Protein AF-A0A2Z6SC65-F1 (afdb_monomer_lite)

Organism: NCBI:txid94130

pLDDT: mean 73.52, std 18.02, range [35.06, 91.81]

Radius of gyration: 20.7 Å; chains: 1; bounding box: 67×35×53 Å

Sequence (138 aa):
MENNGELQLYSYTLSNGKVNRRFEKFWTWLQRETTAFRIPNNIKMLNIFKEILYLEDQVYLKENRGKLRELQKLITYSKNDIMYPKAWINIDLTNEIIKKFIESNNFEEEIIEYSSLDDDIHKNDIYQEIYNILKEGG

Secondary structure (DSSP, 8-state):
---------------HHHHHHHHHHHHHHHHHHH-EEE-S-HHHHHHHHHHHHHHGGGGGSTTTHHHHHHHHHT-EEEETTEE-TTGGG-HHHHHHHHHHHHHTTTTPPP--------S---TTHHHHHHHHHHHH--

Foldseek 3Di:
DDDDDDDPVVPPVCPLVQLVQLVVLLVVVCCVPFNWDDQPDPVVLSVLLVVVVVCQLVCVPPVNLVSVLVNVQRIWTDDPNRTDPRPSVPPVSSVVSSVVCNVCSNVGDDPPPPPDDDDDDDPPVPVVVVVVVVVVPD

Structure (mmCIF, N/CA/C/O backbone):
data_AF-A0A2Z6SC65-F1
#
_entry.id   AF-A0A2Z6SC65-F1
#
loop_
_atom_site.group_PDB
_atom_site.id
_atom_site.type_symbol
_atom_site.label_atom_id
_atom_site.label_alt_id
_atom_site.label_comp_id
_atom_site.label_asym_id
_atom_site.label_entity_id
_atom_site.label_seq_id
_atom_site.pdbx_PDB_ins_code
_atom_site.Cartn_x
_atom_site.Cartn_y
_atom_site.Cartn_z
_atom_site.occupancy
_atom_site.B_iso_or_equiv
_atom_site.auth_seq_id
_atom_site.auth_comp_id
_atom_site.auth_asym_id
_atom_site.auth_atom_id
_atom_site.pdbx_PDB_model_num
ATOM 1 N N . MET A 1 1 ? -39.581 18.219 24.572 1.00 35.69 1 MET A N 1
ATOM 2 C CA . MET A 1 1 ? -40.050 17.110 23.722 1.00 35.69 1 MET A CA 1
ATOM 3 C C . MET A 1 1 ? -38.999 16.900 22.654 1.00 35.69 1 MET A C 1
ATOM 5 O O . MET A 1 1 ? -38.836 17.757 21.797 1.00 35.69 1 MET A O 1
ATOM 9 N N . GLU A 1 2 ? -38.222 15.835 22.818 1.00 50.84 2 GLU A N 1
ATOM 10 C CA . GLU A 1 2 ? -37.309 15.285 21.815 1.00 50.84 2 GLU A CA 1
ATOM 11 C C . GLU A 1 2 ? -38.107 14.802 20.595 1.00 50.84 2 GLU A C 1
ATOM 13 O O . GLU A 1 2 ? -39.219 14.301 20.772 1.00 50.84 2 GLU A O 1
ATOM 18 N N . ASN A 1 3 ? -37.529 14.871 19.390 1.00 37.00 3 ASN A N 1
ATOM 19 C CA . ASN A 1 3 ? -37.344 13.642 18.616 1.00 37.00 3 ASN A CA 1
ATOM 20 C C . ASN A 1 3 ? -36.281 13.781 17.513 1.00 37.00 3 ASN A C 1
ATOM 22 O O . ASN A 1 3 ? -36.318 14.688 16.683 1.00 37.00 3 ASN A O 1
ATOM 26 N N . ASN A 1 4 ? -35.365 12.825 17.573 1.00 46.00 4 ASN A N 1
ATOM 27 C CA . ASN A 1 4 ? -34.362 12.367 16.630 1.00 46.00 4 ASN A CA 1
ATOM 28 C C . ASN A 1 4 ? -34.651 12.576 15.137 1.00 46.00 4 ASN A C 1
ATOM 30 O O . ASN A 1 4 ? -35.650 12.131 14.580 1.00 46.00 4 ASN A O 1
ATOM 34 N N . GLY A 1 5 ? -33.633 13.115 14.478 1.00 38.56 5 GLY A N 1
ATOM 35 C CA . GLY A 1 5 ? -33.197 12.692 13.152 1.00 38.56 5 GLY A CA 1
ATOM 36 C C . GLY A 1 5 ? -31.671 12.734 13.176 1.00 38.56 5 GLY A C 1
ATOM 37 O O . GLY A 1 5 ? -31.057 13.662 12.669 1.00 38.56 5 GLY A O 1
ATOM 38 N N . GLU A 1 6 ? -31.008 11.910 13.990 1.00 45.34 6 GLU A N 1
ATOM 39 C CA . GLU A 1 6 ? -30.565 10.592 13.514 1.00 45.34 6 GLU A CA 1
ATOM 40 C C . GLU A 1 6 ? -30.220 10.625 12.022 1.00 45.34 6 GLU A C 1
ATOM 42 O O . GLU A 1 6 ? -30.946 10.132 11.171 1.00 45.34 6 GLU A O 1
ATOM 47 N N . LEU A 1 7 ? -29.136 11.330 11.715 1.00 44.47 7 LEU A N 1
ATOM 48 C CA . LEU A 1 7 ? -28.017 10.844 10.913 1.00 44.47 7 LEU A CA 1
ATOM 49 C C . LEU A 1 7 ? -26.920 11.906 11.030 1.00 44.47 7 LEU A C 1
ATOM 51 O O . LEU A 1 7 ? -26.577 12.615 10.085 1.00 44.47 7 LEU A O 1
ATOM 55 N N . GLN A 1 8 ? -26.326 11.988 12.225 1.00 37.22 8 GLN A N 1
ATOM 56 C CA . GLN A 1 8 ? -24.895 12.263 12.307 1.00 37.22 8 GLN A CA 1
ATOM 57 C C . GLN A 1 8 ? -24.211 11.102 11.581 1.00 37.22 8 GLN A C 1
ATOM 59 O O . GLN A 1 8 ? -23.772 10.130 12.189 1.00 37.22 8 GLN A O 1
ATOM 64 N N . LEU A 1 9 ? -24.218 11.163 10.248 1.00 35.06 9 LEU A N 1
ATOM 65 C CA . LEU A 1 9 ? -23.339 10.382 9.411 1.00 35.06 9 LEU A CA 1
ATOM 66 C C . LEU A 1 9 ? -21.956 10.794 9.899 1.00 35.06 9 LEU A C 1
ATOM 68 O O . LEU A 1 9 ? -21.515 11.905 9.609 1.00 35.06 9 LEU A O 1
ATOM 72 N N . TYR A 1 10 ? -21.354 9.960 10.747 1.00 37.88 10 TYR A N 1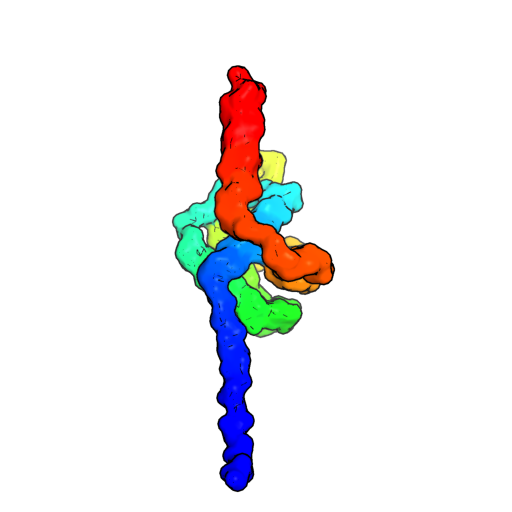
ATOM 73 C CA . TYR A 1 10 ? -19.959 10.045 11.141 1.00 37.88 10 TYR A CA 1
ATOM 74 C C . TYR A 1 10 ? -19.163 10.062 9.838 1.00 37.88 10 TYR A C 1
ATOM 76 O O . TYR A 1 10 ? -18.774 9.029 9.298 1.00 37.88 10 TYR A O 1
ATOM 84 N N . SER A 1 11 ? -18.982 11.253 9.275 1.00 38.22 11 SER A N 1
ATOM 85 C CA . SER A 1 11 ? -18.094 11.505 8.168 1.00 38.22 11 SER A CA 1
ATOM 86 C C . SER A 1 11 ? -16.716 11.370 8.781 1.00 38.22 11 SER A C 1
ATOM 88 O O . SER A 1 11 ? -16.121 12.329 9.272 1.00 38.22 11 SER A O 1
ATOM 90 N N . TYR A 1 12 ? -16.247 10.123 8.825 1.00 48.25 12 TYR A N 1
ATOM 91 C CA . TYR A 1 12 ? -14.892 9.727 9.164 1.00 48.25 12 TYR A CA 1
ATOM 92 C C . TYR A 1 12 ? -13.973 10.342 8.103 1.00 48.25 12 TYR A C 1
ATOM 94 O O . TYR A 1 12 ? -13.477 9.711 7.173 1.00 48.25 12 TYR A O 1
ATOM 102 N N . THR A 1 13 ? -13.827 11.660 8.166 1.00 58.56 13 THR A N 1
ATOM 103 C CA . THR A 1 13 ? -13.021 12.427 7.243 1.00 58.56 13 THR A CA 1
ATOM 104 C C . THR A 1 13 ? -11.610 12.217 7.743 1.00 58.56 13 THR A C 1
ATOM 106 O O . THR A 1 13 ? -11.145 12.918 8.639 1.00 58.56 13 THR A O 1
ATOM 109 N N . LEU A 1 14 ? -10.960 11.167 7.235 1.00 65.56 14 LEU A N 1
ATOM 110 C CA . LEU A 1 14 ? -9.554 10.889 7.486 1.00 65.56 14 LEU A CA 1
ATOM 111 C C . LEU A 1 14 ? -8.768 12.180 7.246 1.00 65.56 14 LEU A C 1
ATOM 113 O O . LEU A 1 14 ? -8.623 12.641 6.108 1.00 65.56 14 LEU A O 1
ATOM 117 N N . SER A 1 15 ? -8.313 12.785 8.346 1.00 77.31 15 SER A N 1
ATOM 118 C CA . SER A 1 15 ? -7.460 13.967 8.305 1.00 77.31 15 SER A CA 1
ATOM 119 C C . SER A 1 15 ? -6.221 13.645 7.479 1.00 77.31 15 SER A C 1
ATOM 121 O O . SER A 1 15 ? -5.669 12.548 7.594 1.00 77.31 15 SER A O 1
ATOM 123 N N . ASN A 1 16 ? -5.748 14.607 6.684 1.00 77.06 16 ASN A N 1
ATOM 124 C CA . ASN A 1 16 ? -4.534 14.438 5.884 1.00 77.06 16 ASN A CA 1
ATOM 125 C C . ASN A 1 16 ? -3.338 13.989 6.743 1.00 77.06 16 ASN A C 1
ATOM 127 O O . ASN A 1 16 ? -2.529 13.194 6.279 1.00 77.06 16 ASN A O 1
ATOM 131 N N . GLY A 1 17 ? -3.267 14.412 8.013 1.00 80.62 17 GLY A N 1
ATOM 132 C CA . GLY A 1 17 ? -2.239 13.942 8.946 1.00 80.62 17 GLY A CA 1
ATOM 133 C C . GLY A 1 17 ? -2.322 12.437 9.230 1.00 80.62 17 GLY A C 1
ATOM 134 O O . GLY A 1 17 ? -1.302 11.755 9.208 1.00 80.62 17 GLY A O 1
ATOM 135 N N . LYS A 1 18 ? -3.533 11.894 9.425 1.00 85.00 18 LYS A N 1
ATOM 136 C CA . LYS A 1 18 ? -3.742 10.448 9.616 1.00 85.00 18 LYS A CA 1
ATOM 137 C C . LYS A 1 18 ? -3.413 9.662 8.344 1.00 85.00 18 LYS A C 1
ATOM 139 O O . LYS A 1 18 ? -2.753 8.633 8.428 1.00 85.00 18 LYS A O 1
ATOM 144 N N . VAL A 1 19 ? -3.826 10.161 7.175 1.00 86.25 19 VAL A N 1
ATOM 145 C CA . VAL A 1 19 ? -3.504 9.538 5.877 1.00 86.25 19 VAL A CA 1
ATOM 146 C C . VAL A 1 19 ? -1.992 9.463 5.673 1.00 86.25 19 VAL A C 1
ATOM 148 O O . VAL A 1 19 ? -1.487 8.393 5.347 1.00 86.25 19 VAL A O 1
ATOM 151 N N . ASN A 1 20 ? -1.268 10.560 5.921 1.00 86.00 20 ASN A N 1
ATOM 152 C CA . ASN A 1 20 ? 0.185 10.611 5.757 1.00 86.00 20 ASN A CA 1
ATOM 153 C C . ASN A 1 20 ? 0.903 9.605 6.662 1.00 86.00 20 ASN A C 1
ATOM 155 O O . ASN A 1 20 ? 1.728 8.844 6.172 1.00 86.00 20 ASN A O 1
ATOM 159 N N . ARG A 1 21 ? 0.545 9.528 7.950 1.00 86.88 21 ARG A N 1
ATOM 160 C CA . ARG A 1 21 ? 1.163 8.572 8.887 1.00 86.88 21 ARG A CA 1
ATOM 161 C C . ARG A 1 21 ? 0.937 7.117 8.475 1.00 86.88 21 ARG A C 1
ATOM 163 O O . ARG A 1 21 ? 1.865 6.311 8.477 1.00 86.88 21 ARG A O 1
ATOM 170 N N . ARG A 1 22 ? -0.294 6.771 8.080 1.00 90.56 22 ARG A N 1
ATOM 171 C CA . ARG A 1 22 ? -0.615 5.424 7.574 1.00 90.56 22 ARG A CA 1
ATOM 172 C C . ARG A 1 22 ? 0.145 5.127 6.280 1.00 90.56 22 ARG A C 1
ATOM 174 O O . ARG A 1 22 ? 0.656 4.023 6.104 1.00 90.56 22 ARG A O 1
ATOM 181 N N . PHE A 1 23 ? 0.269 6.123 5.402 1.00 89.50 23 PHE A N 1
ATOM 182 C CA . PHE A 1 23 ? 1.037 6.006 4.168 1.00 89.50 23 PHE A CA 1
ATOM 183 C C . PHE A 1 23 ? 2.533 5.786 4.438 1.00 89.50 23 PHE A C 1
ATOM 185 O O . PHE A 1 23 ? 3.137 4.926 3.807 1.00 89.50 23 PHE A O 1
ATOM 192 N N . GLU A 1 24 ? 3.129 6.490 5.402 1.00 88.62 24 GLU A N 1
ATOM 193 C CA . GLU A 1 24 ? 4.529 6.304 5.807 1.00 88.62 24 GLU A CA 1
ATOM 194 C C . GLU A 1 24 ? 4.796 4.886 6.327 1.00 88.62 24 GLU A C 1
ATOM 196 O O . GLU A 1 24 ? 5.792 4.267 5.944 1.00 88.62 24 GLU A O 1
ATOM 201 N N . LYS A 1 25 ? 3.887 4.327 7.135 1.00 91.00 25 LYS A N 1
ATOM 202 C CA . LYS A 1 25 ? 3.976 2.930 7.589 1.00 91.00 25 LYS A CA 1
ATOM 203 C C . LYS A 1 25 ? 3.869 1.943 6.429 1.00 91.00 25 LYS A C 1
ATOM 205 O O . LYS A 1 25 ? 4.693 1.032 6.324 1.00 91.00 25 LYS A O 1
ATOM 210 N N . PHE A 1 26 ? 2.888 2.143 5.547 1.00 91.44 26 PHE A N 1
ATOM 211 C CA . PHE A 1 26 ? 2.727 1.346 4.330 1.00 91.44 26 PHE A CA 1
ATOM 212 C C . PHE A 1 26 ? 3.999 1.379 3.475 1.00 91.44 26 PHE A C 1
ATOM 214 O O . PHE A 1 26 ? 4.506 0.333 3.070 1.00 91.44 26 PHE A O 1
ATOM 221 N N . TRP A 1 27 ? 4.541 2.574 3.244 1.00 89.31 27 TRP A N 1
ATOM 222 C CA . TRP A 1 27 ? 5.735 2.788 2.440 1.00 89.31 27 TRP A CA 1
ATOM 223 C C . TRP A 1 27 ? 6.967 2.125 3.056 1.00 89.31 27 TRP A C 1
ATOM 225 O O . TRP A 1 27 ? 7.671 1.391 2.368 1.00 89.31 27 TRP A O 1
ATOM 235 N N . THR A 1 28 ? 7.181 2.306 4.360 1.00 88.94 28 THR A N 1
ATOM 236 C CA . THR A 1 28 ? 8.288 1.686 5.104 1.00 88.94 28 THR A CA 1
ATOM 237 C C . THR A 1 28 ? 8.245 0.163 4.999 1.00 88.94 28 THR A C 1
ATOM 239 O O . THR A 1 28 ? 9.257 -0.475 4.701 1.00 88.94 28 THR A O 1
ATOM 242 N N . TRP A 1 29 ? 7.064 -0.434 5.189 1.00 91.31 29 TRP A N 1
ATOM 243 C CA . TRP A 1 29 ? 6.887 -1.873 5.007 1.00 91.31 29 TRP A CA 1
ATOM 244 C C . TRP A 1 29 ? 7.184 -2.298 3.562 1.00 91.31 29 TRP A C 1
ATOM 246 O O . TRP A 1 29 ? 7.961 -3.225 3.340 1.00 91.31 29 TRP A O 1
ATOM 256 N N . LEU A 1 30 ? 6.634 -1.592 2.571 1.00 88.94 30 LEU A N 1
ATOM 257 C CA . LEU A 1 30 ? 6.813 -1.929 1.160 1.00 88.94 30 LEU A CA 1
ATOM 258 C C . LEU A 1 30 ? 8.284 -1.860 0.724 1.00 88.94 30 LEU A C 1
ATOM 260 O O . LEU A 1 30 ? 8.755 -2.726 -0.019 1.00 88.94 30 LEU A O 1
ATOM 264 N N . GLN A 1 31 ? 9.021 -0.855 1.204 1.00 85.62 31 GLN A N 1
ATOM 265 C CA . GLN A 1 31 ? 10.458 -0.716 0.972 1.00 85.62 31 GLN A CA 1
ATOM 266 C C . GLN A 1 31 ? 11.243 -1.900 1.535 1.00 85.62 31 GLN A C 1
ATOM 268 O O . GLN A 1 31 ? 12.149 -2.389 0.859 1.00 85.62 31 GLN A O 1
ATOM 273 N N . ARG A 1 32 ? 10.865 -2.394 2.721 1.00 85.00 32 ARG A N 1
ATOM 274 C CA . ARG A 1 32 ? 11.494 -3.563 3.345 1.00 85.00 32 ARG A CA 1
ATOM 275 C C . ARG A 1 32 ? 11.308 -4.836 2.519 1.00 85.00 32 ARG A C 1
ATOM 277 O O . ARG A 1 32 ? 12.257 -5.592 2.356 1.00 85.00 32 ARG A O 1
ATOM 284 N N . GLU A 1 33 ? 10.109 -5.064 1.987 1.00 82.94 33 GLU A N 1
ATOM 285 C CA . GLU A 1 33 ? 9.785 -6.323 1.299 1.00 82.94 33 GLU A CA 1
ATOM 286 C C . GLU A 1 33 ? 10.223 -6.345 -0.180 1.00 82.94 33 GLU A C 1
ATOM 288 O O . GLU A 1 33 ? 10.640 -7.385 -0.706 1.00 82.94 33 GLU A O 1
ATOM 293 N N . THR A 1 34 ? 10.162 -5.196 -0.867 1.00 75.38 34 THR A N 1
ATOM 294 C CA . THR A 1 34 ? 10.286 -5.133 -2.339 1.00 75.38 34 THR A CA 1
ATOM 295 C C . THR A 1 34 ? 11.370 -4.208 -2.874 1.00 75.38 34 THR A C 1
ATOM 297 O O . THR A 1 34 ? 11.553 -4.208 -4.080 1.00 75.38 34 THR A O 1
ATOM 300 N N . THR A 1 35 ? 12.042 -3.432 -2.014 1.00 76.19 35 THR A N 1
ATOM 301 C CA . THR A 1 35 ? 12.905 -2.289 -2.365 1.00 76.19 35 THR A CA 1
ATOM 302 C C . THR A 1 35 ? 12.211 -1.320 -3.342 1.00 76.19 35 THR A C 1
ATOM 304 O O . THR A 1 35 ? 12.321 -1.370 -4.564 1.00 76.19 35 THR A O 1
ATOM 307 N N . ALA A 1 36 ? 11.405 -0.418 -2.787 1.00 76.00 36 ALA A N 1
ATOM 308 C CA . ALA A 1 36 ? 10.725 0.630 -3.543 1.00 76.00 36 ALA A CA 1
ATOM 309 C C . ALA A 1 36 ? 11.547 1.934 -3.484 1.00 76.00 36 ALA A C 1
ATOM 311 O O . ALA A 1 36 ? 11.891 2.407 -2.399 1.00 76.00 36 ALA A O 1
ATOM 312 N N . PHE A 1 37 ? 11.882 2.521 -4.640 1.00 70.69 37 PHE A N 1
ATOM 313 C CA . PHE A 1 37 ? 12.938 3.553 -4.717 1.00 70.69 37 PHE A CA 1
ATOM 314 C C . PHE A 1 37 ? 12.459 4.961 -5.056 1.00 70.69 37 PHE A C 1
ATOM 316 O O . PHE A 1 37 ? 13.151 5.928 -4.749 1.00 70.69 37 PHE A O 1
ATOM 323 N N . ARG A 1 38 ? 11.313 5.114 -5.731 1.00 66.75 38 ARG A N 1
ATOM 324 C CA . ARG A 1 38 ? 10.888 6.430 -6.223 1.00 66.75 38 ARG A CA 1
ATOM 325 C C . ARG A 1 38 ? 9.383 6.625 -6.154 1.00 66.75 38 ARG A C 1
ATOM 327 O O . ARG A 1 38 ? 8.625 5.804 -6.666 1.00 66.75 38 ARG A O 1
ATOM 334 N N . ILE A 1 39 ? 8.999 7.777 -5.604 1.00 62.47 39 ILE A N 1
ATOM 335 C CA . ILE A 1 39 ? 7.655 8.355 -5.667 1.00 62.47 39 ILE A CA 1
ATOM 336 C C . ILE A 1 39 ? 7.725 9.545 -6.639 1.00 62.47 39 ILE A C 1
ATOM 338 O O . ILE A 1 39 ? 8.259 10.594 -6.285 1.00 62.47 39 ILE A O 1
ATOM 342 N N . PRO A 1 40 ? 7.239 9.416 -7.883 1.00 57.69 40 PRO A N 1
ATOM 343 C CA . PRO A 1 40 ? 7.264 10.507 -8.850 1.00 57.69 40 PRO A CA 1
ATOM 344 C C . PRO A 1 40 ? 6.198 11.585 -8.582 1.00 57.69 40 PRO A C 1
ATOM 346 O O . PRO A 1 40 ? 6.361 12.708 -9.046 1.00 57.69 40 PRO A O 1
ATOM 349 N N . ASN A 1 41 ? 5.118 11.281 -7.844 1.00 65.88 41 ASN A N 1
ATOM 350 C CA . ASN A 1 41 ? 4.073 12.251 -7.490 1.00 65.88 41 ASN A CA 1
ATOM 351 C C . ASN A 1 41 ? 3.407 11.900 -6.147 1.00 65.88 41 ASN A C 1
ATOM 353 O O . ASN A 1 41 ? 2.516 11.052 -6.097 1.00 65.88 41 ASN A O 1
ATOM 357 N N . ASN A 1 42 ? 3.828 12.578 -5.075 1.00 72.94 42 ASN A N 1
ATOM 358 C CA . ASN A 1 42 ? 3.343 12.336 -3.713 1.00 72.94 42 ASN A CA 1
ATOM 359 C C . ASN A 1 42 ? 1.843 12.675 -3.557 1.00 72.94 42 ASN A C 1
ATOM 361 O O . ASN A 1 42 ? 1.081 11.889 -3.009 1.00 72.94 42 ASN A O 1
ATOM 365 N N . ILE A 1 43 ? 1.369 13.780 -4.147 1.00 80.56 43 ILE A N 1
ATOM 366 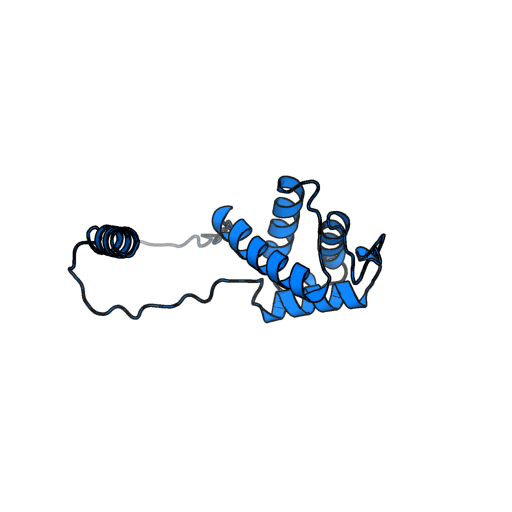C CA . ILE A 1 43 ? -0.028 14.236 -3.998 1.00 80.56 43 ILE A CA 1
ATOM 367 C C . ILE A 1 43 ? -1.014 13.235 -4.614 1.00 80.56 43 ILE A C 1
ATOM 369 O O . ILE A 1 43 ? -1.979 12.828 -3.969 1.00 80.56 43 ILE A O 1
ATOM 373 N N . LYS A 1 44 ? -0.774 12.808 -5.861 1.00 85.38 44 LYS A N 1
ATOM 374 C CA . LYS A 1 44 ? -1.651 11.832 -6.529 1.00 85.38 44 LYS A CA 1
ATOM 375 C C . LYS A 1 44 ? -1.658 10.495 -5.787 1.00 85.38 44 LYS A C 1
ATOM 377 O O . LYS A 1 44 ? -2.704 9.865 -5.671 1.00 85.38 44 LYS A O 1
ATOM 382 N N . MET A 1 45 ? -0.496 10.081 -5.289 1.00 85.62 45 MET A N 1
ATOM 383 C CA . MET A 1 45 ? -0.331 8.838 -4.546 1.00 85.62 45 MET A CA 1
ATOM 384 C C . MET A 1 45 ? -1.108 8.857 -3.227 1.00 85.62 45 MET A C 1
ATOM 386 O O . MET A 1 45 ? -1.873 7.932 -2.975 1.00 85.62 45 MET A O 1
ATOM 390 N N . LEU A 1 46 ? -0.981 9.929 -2.441 1.00 87.00 46 LEU A N 1
ATOM 391 C CA . LEU A 1 46 ? -1.722 10.110 -1.192 1.00 87.00 46 LEU A CA 1
ATOM 392 C C . LEU A 1 46 ? -3.234 10.157 -1.416 1.00 87.00 46 LEU A C 1
ATOM 394 O O . LEU A 1 46 ? -3.973 9.579 -0.627 1.00 87.00 46 LEU A O 1
ATOM 398 N N . ASN A 1 47 ? -3.702 10.784 -2.499 1.00 88.75 47 ASN A N 1
ATOM 399 C CA . ASN A 1 47 ? -5.127 10.792 -2.836 1.00 88.75 47 ASN A CA 1
ATOM 400 C C . ASN A 1 47 ? -5.649 9.383 -3.146 1.00 88.75 47 ASN A C 1
ATOM 402 O O . ASN A 1 47 ? -6.663 8.977 -2.588 1.00 88.75 47 ASN A O 1
ATOM 406 N N . ILE A 1 48 ? -4.932 8.609 -3.970 1.00 90.81 48 ILE A N 1
ATOM 407 C CA . ILE A 1 48 ? -5.307 7.214 -4.258 1.00 90.81 48 ILE A CA 1
ATOM 408 C C . ILE A 1 48 ? -5.233 6.367 -2.984 1.00 90.81 48 ILE A C 1
ATOM 410 O O . ILE A 1 48 ? -6.123 5.565 -2.724 1.00 90.81 48 ILE A O 1
ATOM 414 N N . PHE A 1 49 ? -4.202 6.552 -2.159 1.00 91.00 49 PHE A N 1
ATOM 415 C CA . PHE A 1 49 ? -4.084 5.843 -0.889 1.00 91.00 49 PHE A CA 1
ATOM 416 C C . PHE A 1 49 ? -5.230 6.193 0.066 1.00 91.00 49 PHE A C 1
ATOM 418 O O . PHE A 1 49 ? -5.782 5.305 0.705 1.00 91.00 49 PHE A O 1
ATOM 425 N N . LYS A 1 50 ? -5.656 7.460 0.112 1.00 90.50 50 LYS A N 1
ATOM 426 C CA . LYS A 1 50 ? -6.836 7.893 0.867 1.00 90.50 50 LYS A CA 1
ATOM 427 C C . LYS A 1 50 ? -8.105 7.196 0.381 1.00 90.50 50 LYS A C 1
ATOM 429 O O . LYS A 1 50 ? -8.882 6.733 1.204 1.00 90.50 50 LYS A O 1
ATOM 434 N N . GLU A 1 51 ? -8.301 7.085 -0.932 1.00 91.56 51 GLU A N 1
ATOM 435 C CA . GLU A 1 51 ? -9.412 6.313 -1.502 1.00 91.56 51 GLU A CA 1
ATOM 436 C C . GLU A 1 51 ? -9.344 4.835 -1.101 1.00 91.56 51 GLU A C 1
ATOM 438 O O . GLU A 1 51 ? -10.368 4.260 -0.756 1.00 91.56 51 GLU A O 1
ATOM 443 N N . ILE A 1 52 ? -8.150 4.234 -1.077 1.00 91.75 52 ILE A N 1
ATOM 444 C CA . ILE A 1 52 ? -7.957 2.854 -0.610 1.00 91.75 52 ILE A CA 1
ATOM 445 C C . ILE A 1 52 ? -8.293 2.719 0.881 1.00 91.75 52 ILE A C 1
ATOM 447 O O . ILE A 1 52 ? -8.949 1.757 1.258 1.00 91.75 52 ILE A O 1
ATOM 451 N N . LEU A 1 53 ? -7.915 3.686 1.724 1.00 90.38 53 LEU A N 1
ATOM 452 C CA . LEU A 1 53 ? -8.287 3.694 3.144 1.00 90.38 53 LEU A CA 1
ATOM 453 C C . LEU A 1 53 ? -9.808 3.735 3.348 1.00 90.38 53 LEU A C 1
ATOM 455 O O . LEU A 1 53 ? -10.295 3.076 4.255 1.00 90.38 53 LEU A O 1
ATOM 459 N N . TYR A 1 54 ? -10.556 4.451 2.501 1.00 88.88 54 TYR A N 1
ATOM 460 C CA . TYR A 1 54 ? -12.026 4.464 2.552 1.00 88.88 54 TYR A CA 1
ATOM 461 C C . TYR A 1 54 ? -12.674 3.136 2.153 1.00 88.88 54 TYR A C 1
ATOM 463 O O . TYR A 1 54 ? -13.842 2.917 2.463 1.00 88.88 54 TYR A O 1
ATOM 471 N N . LEU A 1 55 ? -11.947 2.272 1.444 1.00 87.69 55 LEU A N 1
ATOM 472 C CA . LEU A 1 55 ? -12.422 0.932 1.115 1.00 87.69 5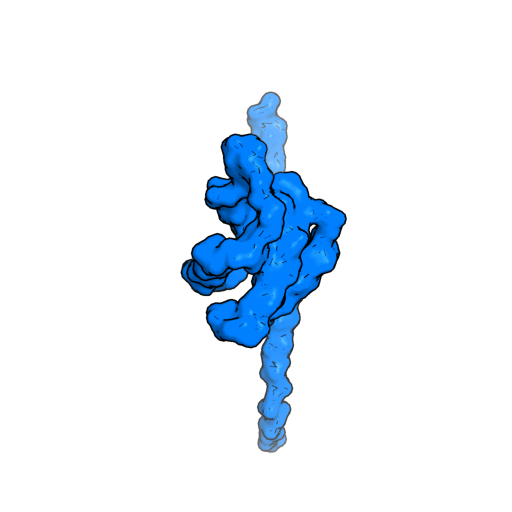5 LEU A CA 1
ATOM 473 C C . LEU A 1 55 ? -12.224 -0.042 2.280 1.00 87.69 55 LEU A C 1
ATOM 475 O O . LEU A 1 55 ? -12.865 -1.089 2.275 1.00 87.69 55 LEU A O 1
ATOM 479 N N . GLU A 1 56 ? -11.367 0.288 3.254 1.00 86.56 56 GLU A N 1
ATOM 480 C CA . GLU A 1 56 ? -11.024 -0.578 4.387 1.00 86.56 56 GLU A CA 1
ATOM 481 C C . GLU A 1 56 ? -10.718 -2.012 3.904 1.00 86.56 56 GLU A C 1
ATOM 483 O O . GLU A 1 56 ? -9.938 -2.214 2.965 1.00 86.56 56 GLU A O 1
ATOM 488 N N . ASP A 1 57 ? -11.392 -3.013 4.471 1.00 85.38 57 ASP A N 1
ATOM 489 C CA . ASP A 1 57 ? -11.226 -4.412 4.089 1.00 85.38 57 ASP A CA 1
ATOM 490 C C . ASP A 1 57 ? -11.778 -4.708 2.690 1.00 85.38 57 ASP A C 1
ATOM 492 O O . ASP A 1 57 ? -11.295 -5.614 2.018 1.00 85.38 57 ASP A O 1
ATOM 496 N N . GLN A 1 58 ? -12.719 -3.916 2.164 1.00 84.25 58 GLN A N 1
ATOM 497 C CA . GLN A 1 58 ? -13.319 -4.133 0.838 1.00 84.25 58 GLN A CA 1
ATOM 498 C C . GLN A 1 58 ? -12.309 -3.999 -0.313 1.00 84.25 58 GLN A C 1
ATOM 500 O O . GLN A 1 58 ? -12.640 -4.293 -1.465 1.00 84.25 58 GLN A O 1
ATOM 505 N N . VAL A 1 59 ? -11.060 -3.604 -0.039 1.00 85.06 59 VAL A N 1
ATOM 506 C CA . VAL A 1 59 ? -9.954 -3.613 -1.007 1.00 85.06 59 VAL A CA 1
ATOM 507 C C . VAL A 1 59 ? -9.690 -5.005 -1.613 1.00 85.06 59 VAL A C 1
ATOM 509 O O . VAL A 1 59 ? -9.166 -5.092 -2.729 1.00 85.06 59 VAL A O 1
ATOM 512 N N . TYR A 1 60 ? -10.079 -6.104 -0.942 1.00 83.94 60 TYR A N 1
ATOM 513 C CA . TYR A 1 60 ? -9.952 -7.457 -1.509 1.00 83.94 60 TYR A CA 1
ATOM 514 C C . TYR A 1 60 ? -10.915 -7.715 -2.682 1.00 83.94 60 TYR A C 1
ATOM 516 O O . TYR A 1 60 ? -10.641 -8.596 -3.509 1.00 83.94 60 TYR A O 1
ATOM 524 N N . LEU A 1 61 ? -12.019 -6.960 -2.782 1.00 83.81 61 LEU A N 1
ATOM 525 C CA . LEU A 1 61 ? -13.013 -7.127 -3.840 1.00 83.81 61 LEU A CA 1
ATOM 526 C C . LEU A 1 61 ? -12.409 -6.832 -5.214 1.00 83.81 61 LEU A C 1
ATOM 528 O O . LEU A 1 61 ? -11.623 -5.903 -5.410 1.00 83.81 61 LEU A O 1
ATOM 532 N N . LYS A 1 62 ? -12.802 -7.630 -6.210 1.00 82.62 62 LYS A N 1
ATOM 533 C CA . LYS A 1 62 ? -12.240 -7.564 -7.566 1.00 82.62 62 LYS A CA 1
ATOM 534 C C . LYS A 1 62 ? -12.425 -6.187 -8.214 1.00 82.62 62 LYS A C 1
ATOM 536 O O . LYS A 1 62 ? -11.514 -5.744 -8.911 1.00 82.62 62 LYS A O 1
ATOM 541 N N . GLU A 1 63 ? -13.554 -5.521 -7.972 1.00 83.94 63 GLU A N 1
ATOM 542 C CA . GLU A 1 63 ? -13.815 -4.148 -8.430 1.00 83.94 63 GLU A CA 1
ATOM 543 C C . GLU A 1 63 ? -12.856 -3.110 -7.824 1.00 83.94 63 GLU A C 1
ATOM 545 O O . GLU A 1 63 ? -12.394 -2.206 -8.519 1.00 83.94 63 GLU A O 1
ATOM 550 N N . ASN A 1 64 ? -12.471 -3.297 -6.563 1.00 83.12 64 ASN A N 1
ATOM 551 C CA . ASN A 1 64 ? -11.687 -2.347 -5.777 1.00 83.12 64 ASN A CA 1
ATOM 552 C C . ASN A 1 64 ? -10.175 -2.507 -5.974 1.00 83.12 64 ASN A C 1
ATOM 554 O O . ASN A 1 64 ? -9.411 -1.546 -5.851 1.00 83.12 64 ASN A O 1
ATOM 558 N N . ARG A 1 65 ? -9.733 -3.693 -6.410 1.00 85.94 65 ARG A N 1
ATOM 559 C CA . ARG A 1 65 ? -8.334 -3.977 -6.777 1.00 85.94 65 ARG A CA 1
ATOM 560 C C . ARG A 1 65 ? -7.770 -3.036 -7.845 1.00 85.94 65 ARG A C 1
ATOM 562 O O . ARG A 1 65 ? -6.552 -2.874 -7.931 1.00 85.94 65 ARG A O 1
ATOM 569 N N . GLY A 1 66 ? -8.627 -2.406 -8.653 1.00 88.75 66 GLY A N 1
ATOM 570 C CA . GLY A 1 66 ? -8.222 -1.380 -9.615 1.00 88.75 66 GLY A CA 1
ATOM 571 C C . GLY A 1 66 ? -7.479 -0.213 -8.957 1.00 88.75 66 GLY A C 1
ATOM 572 O O . GLY A 1 66 ? -6.427 0.187 -9.454 1.00 88.75 66 GLY A O 1
ATOM 573 N N . LYS A 1 67 ? -7.955 0.257 -7.797 1.00 90.12 67 LYS A N 1
ATOM 574 C CA . LYS A 1 67 ? -7.354 1.376 -7.054 1.00 90.12 67 LYS A CA 1
ATOM 575 C C . LYS A 1 67 ? -5.969 1.039 -6.519 1.00 90.12 67 LYS A C 1
ATOM 577 O O . LYS A 1 67 ? -5.033 1.818 -6.683 1.00 90.12 67 LYS A O 1
ATOM 582 N N . LEU A 1 68 ? -5.796 -0.166 -5.981 1.00 90.25 68 LEU A N 1
ATOM 583 C CA . LEU A 1 68 ? -4.481 -0.626 -5.543 1.00 90.25 68 LEU A CA 1
ATOM 584 C C . LEU A 1 68 ? -3.498 -0.744 -6.716 1.00 90.25 68 LEU A C 1
ATOM 586 O O . LEU A 1 68 ? -2.346 -0.332 -6.608 1.00 90.25 68 LEU A O 1
ATOM 590 N N . ARG A 1 69 ? -3.953 -1.231 -7.874 1.00 90.75 69 ARG A N 1
ATOM 591 C CA . ARG A 1 69 ? -3.119 -1.280 -9.085 1.00 90.75 69 ARG A CA 1
ATOM 592 C C . ARG A 1 69 ? -2.737 0.109 -9.586 1.00 90.75 69 ARG A C 1
ATOM 594 O O . ARG A 1 69 ? -1.637 0.279 -10.105 1.00 90.75 69 ARG A O 1
ATOM 601 N N . GLU A 1 70 ? -3.618 1.099 -9.454 1.00 91.31 70 GLU A N 1
ATOM 602 C CA . GLU A 1 70 ? -3.286 2.499 -9.740 1.00 91.31 70 GLU A CA 1
ATOM 603 C C . GLU A 1 70 ? -2.202 3.029 -8.804 1.00 91.31 70 GLU A C 1
ATOM 605 O O . GLU A 1 70 ? -1.267 3.668 -9.285 1.00 91.31 70 GLU A O 1
ATOM 610 N N . LEU A 1 71 ? -2.264 2.698 -7.510 1.00 90.25 71 LEU A N 1
ATOM 611 C CA . LEU A 1 71 ? -1.204 3.022 -6.557 1.00 90.25 71 LEU A CA 1
ATOM 612 C C . LEU A 1 71 ? 0.126 2.361 -6.957 1.00 90.25 71 LEU A C 1
ATOM 614 O O . LEU A 1 71 ? 1.142 3.041 -7.080 1.00 90.25 71 LEU A O 1
ATOM 618 N N . GLN A 1 72 ? 0.111 1.057 -7.250 1.00 89.12 72 GLN A N 1
ATOM 619 C CA . GLN A 1 72 ? 1.295 0.298 -7.673 1.00 89.12 72 GLN A CA 1
ATOM 620 C C . GLN A 1 72 ? 1.917 0.844 -8.972 1.00 89.12 72 GLN A C 1
ATOM 622 O O . GLN A 1 72 ? 3.134 0.814 -9.129 1.00 89.12 72 GLN A O 1
ATOM 627 N N . LYS A 1 73 ? 1.120 1.384 -9.906 1.00 89.81 73 LYS A N 1
ATOM 628 C CA . LYS A 1 73 ? 1.628 2.032 -11.136 1.00 89.81 73 LYS A CA 1
ATOM 629 C C . LYS A 1 73 ? 2.479 3.267 -10.874 1.00 89.81 73 LYS A C 1
ATOM 631 O O . LYS A 1 73 ? 3.282 3.633 -11.729 1.00 89.81 73 LYS A O 1
ATOM 636 N N . LEU A 1 74 ? 2.285 3.921 -9.733 1.00 88.44 74 LEU A N 1
ATOM 637 C CA . LEU A 1 74 ? 3.040 5.109 -9.350 1.00 88.44 74 LEU A CA 1
ATOM 638 C C . LEU A 1 74 ? 4.346 4.770 -8.623 1.00 88.44 74 LEU A C 1
ATOM 640 O O . LEU A 1 74 ? 5.107 5.685 -8.326 1.00 88.44 74 LEU A O 1
ATOM 644 N N . ILE A 1 75 ? 4.612 3.495 -8.332 1.00 86.81 75 ILE A N 1
ATOM 645 C CA . ILE A 1 75 ? 5.766 3.058 -7.548 1.00 86.81 75 ILE A CA 1
ATOM 646 C C . ILE A 1 75 ? 6.763 2.346 -8.463 1.00 86.81 75 ILE A C 1
ATOM 648 O O . ILE A 1 75 ? 6.407 1.457 -9.239 1.00 86.81 75 ILE A O 1
ATOM 652 N N . THR A 1 76 ? 8.036 2.724 -8.349 1.00 85.12 76 THR A N 1
ATOM 653 C CA . THR A 1 76 ? 9.134 1.980 -8.974 1.00 85.12 76 THR A CA 1
ATOM 654 C C . THR A 1 76 ? 9.652 0.914 -8.017 1.00 85.12 76 THR A C 1
ATOM 656 O O . THR A 1 76 ? 10.217 1.243 -6.971 1.00 85.12 76 THR A O 1
ATOM 659 N N . TYR A 1 77 ? 9.492 -0.347 -8.416 1.00 83.62 77 TYR A N 1
ATOM 660 C CA . TYR A 1 77 ? 9.937 -1.529 -7.682 1.00 83.62 77 TYR A CA 1
ATOM 661 C C . TYR A 1 77 ? 11.229 -2.086 -8.277 1.00 83.62 77 TYR A C 1
ATOM 663 O O . TYR A 1 77 ? 11.339 -2.231 -9.499 1.00 83.62 77 TYR A O 1
ATOM 671 N N . SER A 1 78 ? 12.176 -2.444 -7.418 1.00 79.75 78 SER A N 1
ATOM 672 C CA . SER A 1 78 ? 13.464 -3.023 -7.803 1.00 79.75 78 SER A CA 1
ATOM 673 C C . SER A 1 78 ? 13.927 -3.972 -6.702 1.00 79.75 78 SER A C 1
ATOM 675 O O . SER A 1 78 ? 13.701 -3.687 -5.549 1.00 79.75 78 SER A O 1
ATOM 677 N N . LYS A 1 79 ? 14.622 -5.067 -6.983 1.00 77.25 79 LYS A N 1
ATOM 678 C CA . LYS A 1 79 ? 15.240 -5.895 -5.931 1.00 77.25 79 LYS A CA 1
ATOM 679 C C . LYS A 1 79 ? 16.543 -6.457 -6.456 1.00 77.25 79 LYS A C 1
ATOM 681 O O . LYS A 1 79 ? 16.535 -7.035 -7.537 1.00 77.25 79 LYS A O 1
ATOM 686 N N . ASN A 1 80 ? 17.633 -6.305 -5.702 1.00 77.44 80 ASN A N 1
ATOM 687 C CA . ASN A 1 80 ? 18.971 -6.771 -6.096 1.00 77.44 80 ASN A CA 1
ATOM 688 C C . ASN A 1 80 ? 19.340 -6.329 -7.529 1.00 77.44 80 ASN A C 1
ATOM 690 O O . ASN A 1 80 ? 19.604 -7.167 -8.384 1.00 77.44 80 ASN A O 1
ATOM 694 N N . ASP A 1 81 ? 19.236 -5.027 -7.812 1.00 73.62 81 ASP A N 1
ATOM 695 C CA . ASP A 1 81 ? 19.488 -4.409 -9.129 1.00 73.62 81 ASP A CA 1
ATOM 696 C C . ASP A 1 81 ? 18.543 -4.824 -10.278 1.00 73.62 81 ASP A C 1
ATOM 698 O O . ASP A 1 81 ? 18.618 -4.274 -11.377 1.00 73.62 81 ASP A O 1
ATOM 702 N N . ILE A 1 82 ? 17.576 -5.715 -10.035 1.00 78.31 82 ILE A N 1
ATOM 703 C CA . ILE A 1 82 ? 16.533 -6.074 -11.003 1.00 78.31 82 ILE A CA 1
ATOM 704 C C . ILE A 1 82 ? 15.356 -5.117 -10.845 1.00 78.31 82 ILE A C 1
ATOM 706 O O . ILE A 1 82 ? 14.713 -5.085 -9.798 1.00 78.31 82 ILE A O 1
ATOM 710 N N . MET A 1 83 ? 15.042 -4.352 -11.888 1.00 80.62 83 MET A N 1
ATOM 711 C CA . MET A 1 83 ? 13.835 -3.523 -11.942 1.00 80.62 83 MET A CA 1
ATOM 712 C C . MET A 1 83 ? 12.623 -4.377 -12.328 1.00 80.62 83 MET A C 1
ATOM 714 O O . MET A 1 83 ? 12.710 -5.198 -13.241 1.00 80.62 83 MET A O 1
ATOM 718 N N . TYR A 1 84 ? 11.475 -4.141 -11.690 1.00 79.31 84 TYR A N 1
ATOM 719 C CA . TYR A 1 84 ? 10.208 -4.805 -12.015 1.00 79.31 84 TYR A CA 1
ATOM 720 C C . TYR A 1 84 ? 9.269 -3.837 -12.746 1.00 79.31 84 TYR A C 1
ATOM 722 O O . TYR A 1 84 ? 8.354 -3.263 -12.138 1.00 79.31 84 TYR A O 1
ATOM 730 N N . PRO A 1 85 ? 9.471 -3.615 -14.061 1.00 70.62 85 PRO A N 1
ATOM 731 C CA . PRO A 1 85 ? 8.560 -2.798 -14.841 1.00 70.62 85 PRO A CA 1
ATOM 732 C C . PRO A 1 85 ? 7.192 -3.488 -14.856 1.00 70.62 85 PRO A C 1
ATOM 734 O O . PRO A 1 85 ? 7.070 -4.635 -15.276 1.00 70.62 85 PRO A O 1
ATOM 737 N N . LYS A 1 86 ? 6.145 -2.774 -14.430 1.00 83.75 86 LYS A N 1
ATOM 738 C CA . LYS A 1 86 ? 4.755 -3.269 -14.350 1.00 83.75 86 LYS A CA 1
ATOM 739 C C . LYS A 1 86 ? 4.434 -4.195 -13.169 1.00 83.75 86 LYS A C 1
ATOM 741 O O . LYS A 1 86 ? 3.620 -5.106 -13.306 1.00 83.75 86 LYS A O 1
ATOM 746 N N . ALA A 1 87 ? 4.972 -3.903 -11.985 1.00 82.62 87 ALA A N 1
ATOM 747 C CA . ALA A 1 87 ? 4.653 -4.612 -10.739 1.00 82.62 87 ALA A CA 1
ATOM 748 C C . ALA A 1 87 ? 3.139 -4.800 -10.463 1.00 82.62 87 ALA A C 1
ATOM 750 O O . ALA A 1 87 ? 2.743 -5.814 -9.904 1.00 82.62 87 ALA A O 1
ATOM 751 N N . TRP A 1 88 ? 2.271 -3.894 -10.931 1.00 84.75 88 TRP A N 1
ATOM 752 C CA . TRP A 1 88 ? 0.804 -3.996 -10.809 1.00 84.75 88 TRP A CA 1
ATOM 753 C C . TRP A 1 88 ? 0.152 -5.154 -11.595 1.00 84.75 88 TRP A C 1
ATOM 755 O O . TRP A 1 88 ? -1.052 -5.383 -11.462 1.00 84.75 88 TRP A O 1
ATOM 765 N N . ILE A 1 89 ? 0.899 -5.832 -12.475 1.00 86.25 89 ILE A N 1
ATOM 766 C CA . ILE A 1 89 ? 0.446 -7.045 -13.180 1.00 86.25 89 ILE A CA 1
ATOM 767 C C . ILE A 1 89 ? 0.670 -8.288 -12.309 1.00 86.25 89 ILE A C 1
ATOM 769 O O . ILE A 1 89 ? -0.058 -9.269 -12.457 1.00 86.25 89 ILE A O 1
ATOM 773 N N . ASN A 1 90 ? 1.641 -8.246 -11.392 1.00 86.25 90 ASN A N 1
ATOM 774 C CA . ASN A 1 90 ? 1.946 -9.359 -10.507 1.00 86.25 90 ASN A CA 1
ATOM 775 C C . ASN A 1 90 ? 0.821 -9.521 -9.471 1.00 86.25 90 ASN A C 1
ATOM 777 O O . ASN A 1 90 ? 0.682 -8.719 -8.546 1.00 86.25 90 ASN A O 1
ATOM 781 N N . ILE A 1 91 ? 0.007 -10.561 -9.659 1.00 86.94 91 ILE A N 1
ATOM 782 C CA . ILE A 1 91 ? -1.148 -10.845 -8.807 1.00 86.94 91 ILE A CA 1
ATOM 783 C C . ILE A 1 91 ? -0.734 -11.231 -7.387 1.00 86.94 91 ILE A C 1
ATOM 785 O O . ILE A 1 91 ? -1.418 -10.839 -6.445 1.00 86.94 91 ILE A O 1
ATOM 789 N N . ASP A 1 92 ? 0.390 -11.928 -7.232 1.00 88.12 92 ASP A N 1
ATOM 790 C CA . ASP A 1 92 ? 0.893 -12.370 -5.934 1.00 88.12 92 ASP A CA 1
ATOM 791 C C . ASP A 1 92 ? 1.329 -11.164 -5.107 1.00 88.12 92 ASP A C 1
ATOM 793 O O . ASP A 1 92 ? 0.869 -11.000 -3.981 1.00 88.12 92 ASP A O 1
ATOM 797 N N . LEU A 1 93 ? 2.068 -10.229 -5.713 1.00 86.50 93 LEU A N 1
ATOM 798 C CA . LEU A 1 93 ? 2.429 -8.962 -5.072 1.00 86.50 93 LEU A CA 1
ATOM 799 C C . LEU A 1 93 ? 1.188 -8.144 -4.681 1.00 86.50 93 LEU A C 1
ATOM 801 O O . LEU A 1 93 ? 1.115 -7.600 -3.582 1.00 86.50 93 LEU A O 1
ATOM 805 N N . THR A 1 94 ? 0.194 -8.032 -5.570 1.00 89.62 94 THR A N 1
ATOM 806 C CA . THR A 1 94 ? -1.060 -7.338 -5.238 1.00 89.62 94 THR A CA 1
ATOM 807 C C . THR A 1 94 ? -1.773 -8.020 -4.063 1.00 89.62 94 THR A C 1
ATOM 809 O O . THR A 1 94 ? -2.278 -7.329 -3.180 1.00 89.62 94 THR A O 1
ATOM 812 N N . ASN A 1 95 ? -1.802 -9.353 -4.020 1.00 90.25 95 ASN A N 1
ATOM 813 C CA . ASN A 1 95 ? -2.417 -10.110 -2.930 1.00 90.25 95 ASN A CA 1
ATOM 814 C C . ASN A 1 95 ? -1.660 -9.944 -1.609 1.00 90.25 95 ASN A C 1
ATOM 816 O O . ASN A 1 95 ? -2.301 -9.778 -0.576 1.00 90.25 95 ASN A O 1
ATOM 820 N N . GLU A 1 96 ? -0.327 -9.941 -1.632 1.00 90.44 96 GLU A N 1
ATOM 821 C CA . GLU A 1 96 ? 0.504 -9.683 -0.453 1.00 90.44 96 GLU A CA 1
ATOM 822 C C . GLU A 1 96 ? 0.252 -8.290 0.120 1.00 90.44 96 GLU A C 1
ATOM 824 O O . GLU A 1 96 ? 0.071 -8.147 1.329 1.00 90.44 96 GLU A O 1
ATOM 829 N N . ILE A 1 97 ? 0.166 -7.270 -0.739 1.00 90.25 97 ILE A N 1
ATOM 830 C CA . ILE A 1 97 ? -0.142 -5.907 -0.301 1.00 90.25 97 ILE A CA 1
ATOM 831 C C . ILE A 1 97 ? -1.541 -5.834 0.324 1.00 90.25 97 ILE A C 1
ATOM 833 O O . ILE A 1 97 ? -1.686 -5.247 1.391 1.00 90.25 97 ILE A O 1
ATOM 837 N N . ILE A 1 98 ? -2.557 -6.449 -0.294 1.00 89.62 98 ILE A N 1
ATOM 838 C CA . ILE A 1 98 ? -3.927 -6.500 0.256 1.00 89.62 98 ILE A CA 1
ATOM 839 C C . ILE A 1 98 ? -3.940 -7.198 1.610 1.00 89.62 98 ILE A C 1
ATOM 841 O O . ILE A 1 98 ? -4.486 -6.669 2.573 1.00 89.62 98 ILE A O 1
ATOM 845 N N . LYS A 1 99 ? -3.316 -8.376 1.687 1.00 91.12 99 LYS A N 1
ATOM 846 C CA . LYS A 1 99 ? -3.231 -9.159 2.915 1.00 91.12 99 LYS A CA 1
ATOM 847 C C . LYS A 1 99 ? -2.592 -8.330 4.021 1.00 91.12 99 LYS A C 1
ATOM 849 O O . LYS A 1 99 ? -3.167 -8.219 5.097 1.00 91.12 99 LYS A O 1
ATOM 854 N N . LYS A 1 100 ? -1.457 -7.684 3.739 1.00 91.81 100 LYS A N 1
ATOM 855 C CA . LYS A 1 100 ? -0.783 -6.845 4.728 1.00 91.81 100 LYS A CA 1
ATOM 856 C C . LYS A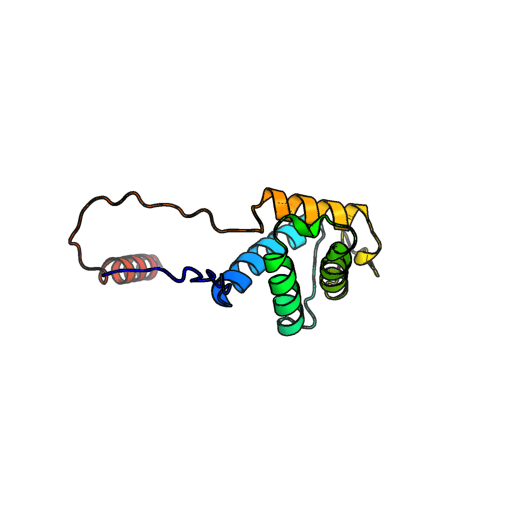 1 100 ? -1.625 -5.642 5.144 1.00 91.81 100 LYS A C 1
ATOM 858 O O . LYS A 1 100 ? -1.639 -5.287 6.320 1.00 91.81 100 LYS A O 1
ATOM 863 N N . PHE A 1 101 ? -2.300 -5.006 4.193 1.00 90.12 101 PHE A N 1
ATOM 864 C CA . PHE A 1 101 ? -3.167 -3.864 4.459 1.00 90.12 101 PHE A CA 1
ATOM 865 C C . PHE A 1 101 ? -4.274 -4.241 5.452 1.00 90.12 101 PHE A C 1
ATOM 867 O O . PHE A 1 101 ? -4.399 -3.574 6.472 1.00 90.12 101 PHE A O 1
ATOM 874 N N . ILE A 1 102 ? -4.953 -5.371 5.239 1.00 88.75 102 ILE A N 1
ATOM 875 C CA . ILE A 1 102 ? -5.986 -5.894 6.149 1.00 88.75 102 ILE A CA 1
ATOM 876 C C . ILE A 1 102 ? -5.382 -6.314 7.502 1.00 88.75 102 ILE A C 1
ATOM 878 O O . ILE A 1 102 ? -5.845 -5.882 8.552 1.00 88.75 102 ILE A O 1
ATOM 882 N N . GLU A 1 103 ? -4.296 -7.096 7.508 1.00 90.50 103 GLU A N 1
ATOM 883 C CA . GLU A 1 103 ? -3.638 -7.568 8.744 1.00 90.50 103 GLU A CA 1
ATOM 884 C C . GLU A 1 103 ? -3.119 -6.434 9.636 1.00 90.50 103 GLU A C 1
ATOM 886 O O . GLU A 1 103 ? -3.031 -6.585 10.850 1.00 90.50 103 GLU A O 1
ATOM 891 N N . SER A 1 104 ? -2.738 -5.307 9.037 1.00 86.56 104 SER A N 1
ATOM 892 C CA . SER A 1 104 ? -2.267 -4.121 9.760 1.00 86.56 104 SER A CA 1
ATOM 893 C C . SER A 1 104 ? -3.396 -3.171 10.154 1.00 86.56 104 SER A C 1
ATOM 895 O O . SER A 1 104 ? -3.109 -2.032 10.526 1.00 86.56 104 SER A O 1
ATOM 897 N N . ASN A 1 105 ? -4.657 -3.603 10.025 1.00 87.56 105 ASN A N 1
ATOM 898 C 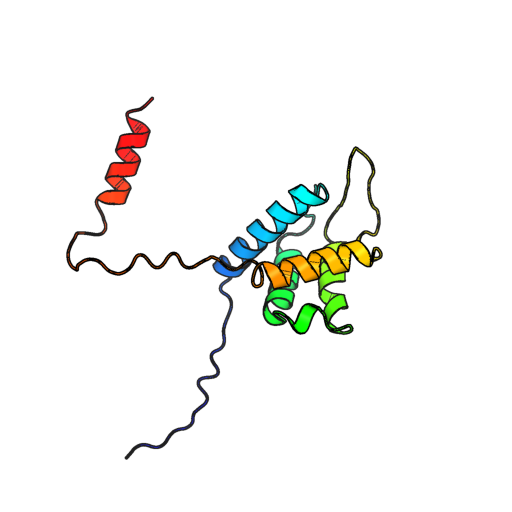CA . ASN A 1 105 ? -5.837 -2.761 10.187 1.00 87.56 105 ASN A CA 1
ATOM 899 C C . ASN A 1 105 ? -5.682 -1.439 9.411 1.00 87.56 105 ASN A C 1
ATOM 901 O O . ASN A 1 105 ? -5.700 -0.336 9.961 1.00 87.56 105 ASN A O 1
ATOM 905 N N . ASN A 1 106 ? -5.411 -1.547 8.110 1.00 87.81 106 ASN A N 1
ATOM 906 C CA . ASN A 1 106 ? -5.204 -0.415 7.209 1.00 87.81 106 ASN A CA 1
ATOM 907 C C . ASN A 1 106 ? -4.057 0.510 7.668 1.00 87.81 106 ASN A C 1
ATOM 909 O O . ASN A 1 106 ? -4.140 1.735 7.527 1.00 87.81 106 ASN A O 1
ATOM 913 N N . PHE A 1 107 ? -3.000 -0.081 8.239 1.00 88.19 107 PHE A N 1
ATOM 914 C CA . PHE A 1 107 ? -1.837 0.586 8.835 1.00 88.19 107 PHE A CA 1
ATOM 915 C C . PHE A 1 107 ? -2.172 1.577 9.964 1.00 88.19 107 PHE A C 1
ATOM 917 O O . PHE A 1 107 ? -1.447 2.557 10.167 1.00 88.19 107 PHE A O 1
ATOM 924 N N . GLU A 1 108 ? -3.261 1.347 10.700 1.00 85.88 108 GLU A N 1
ATOM 925 C CA . GLU A 1 108 ? -3.674 2.184 11.828 1.00 85.88 108 GLU A CA 1
ATOM 926 C C . GLU A 1 108 ? -2.584 2.296 12.921 1.00 85.88 108 GLU A C 1
ATOM 928 O O . GLU A 1 108 ? -1.658 1.488 13.034 1.00 85.88 108 GLU A O 1
ATOM 933 N N . GLU A 1 109 ? -2.602 3.393 13.680 1.00 71.50 109 GLU A N 1
ATOM 934 C CA . GLU A 1 109 ? -1.825 3.496 14.916 1.00 71.50 109 GLU A CA 1
ATOM 935 C C . GLU A 1 109 ? -2.532 2.695 16.001 1.00 71.50 109 GLU A C 1
ATOM 937 O O . GLU A 1 109 ? -3.715 2.913 16.246 1.00 71.50 109 GLU A O 1
ATOM 942 N N . GLU A 1 110 ? -1.805 1.790 16.657 1.00 60.19 110 GLU A N 1
ATOM 943 C CA . GLU A 1 110 ? -2.241 1.289 17.954 1.00 60.19 110 GLU A CA 1
ATOM 944 C C . GLU A 1 110 ? -2.371 2.506 18.870 1.00 60.19 110 GLU A C 1
ATOM 946 O O . GLU A 1 110 ? -1.401 3.233 19.107 1.00 60.19 110 GLU A O 1
ATOM 951 N N . ILE A 1 111 ? -3.594 2.778 19.319 1.00 51.94 111 ILE A N 1
ATOM 952 C CA . ILE A 1 111 ? -3.823 3.747 20.378 1.00 51.94 111 ILE A CA 1
ATOM 953 C C . ILE A 1 111 ? -3.188 3.115 21.610 1.00 51.94 111 ILE A C 1
ATOM 955 O O . ILE A 1 111 ? -3.754 2.205 22.209 1.00 51.94 111 ILE A O 1
ATOM 959 N N . ILE A 1 112 ? -1.987 3.561 21.969 1.00 49.41 112 ILE A N 1
ATOM 960 C CA . ILE A 1 112 ? -1.473 3.324 23.311 1.00 49.41 112 ILE A CA 1
ATOM 961 C C . ILE A 1 112 ? -2.340 4.205 24.210 1.00 49.41 112 ILE A C 1
ATOM 963 O O . ILE A 1 112 ? -2.058 5.390 24.395 1.00 49.41 112 ILE A O 1
ATOM 967 N N . GLU A 1 113 ? -3.459 3.655 24.683 1.00 43.53 113 GLU A N 1
ATOM 968 C CA . GLU A 1 113 ? -4.203 4.232 25.793 1.00 43.53 113 GLU A CA 1
ATOM 969 C C . GLU A 1 113 ? -3.246 4.246 26.983 1.00 43.53 113 GLU A C 1
ATOM 971 O O . GLU A 1 113 ? -3.027 3.239 27.653 1.00 43.53 113 GLU A O 1
ATOM 976 N N . TYR A 1 114 ? -2.626 5.399 27.230 1.00 45.41 114 TYR A N 1
ATOM 977 C CA . TYR A 1 114 ? -2.158 5.706 28.568 1.00 45.41 114 TYR A CA 1
ATOM 978 C C . TYR A 1 114 ? -3.416 5.773 29.425 1.00 45.41 114 TYR A C 1
ATOM 980 O O . TYR A 1 114 ? -4.116 6.785 29.422 1.00 45.41 114 TYR A O 1
ATOM 988 N N . SER A 1 115 ? -3.735 4.655 30.078 1.00 41.47 115 SER A N 1
ATOM 989 C CA . SER A 1 115 ? -4.747 4.576 31.121 1.00 41.47 115 SER A CA 1
ATOM 990 C C . SER A 1 115 ? -4.567 5.790 32.020 1.00 41.47 115 SER A C 1
ATOM 992 O O . SER A 1 115 ? -3.495 5.978 32.595 1.00 41.47 115 SER A O 1
ATOM 994 N N . SER A 1 116 ? -5.582 6.647 32.059 1.00 51.16 116 SER A N 1
ATOM 995 C CA . SER A 1 116 ? -5.599 7.876 32.841 1.00 51.16 116 SER A CA 1
ATOM 996 C C . SER A 1 116 ? -5.219 7.575 34.290 1.00 51.16 116 SER A C 1
ATOM 998 O O . SER A 1 116 ? -6.015 6.995 35.030 1.00 51.16 116 SER A O 1
ATOM 1000 N N . LEU A 1 117 ? -4.006 7.950 34.683 1.00 46.31 117 LEU A N 1
ATOM 1001 C CA . LEU A 1 117 ? -3.612 8.064 36.076 1.00 46.31 117 LEU A CA 1
ATOM 1002 C C . LEU A 1 117 ? -3.372 9.544 36.342 1.00 46.31 117 LEU A C 1
ATOM 1004 O O . LEU A 1 117 ? -2.358 10.110 35.944 1.00 46.31 117 LEU A O 1
ATOM 1008 N N . ASP A 1 118 ? -4.401 10.085 36.979 1.00 40.09 118 ASP A N 1
ATOM 1009 C CA . ASP A 1 118 ? -4.489 11.311 37.748 1.00 40.09 118 ASP A CA 1
ATOM 1010 C C . ASP A 1 118 ? -4.382 12.662 37.029 1.00 40.09 118 ASP A C 1
ATOM 1012 O O . ASP A 1 118 ? -3.433 13.009 36.324 1.00 40.09 118 ASP A O 1
ATOM 1016 N N . ASP A 1 119 ? -5.452 13.419 37.270 1.00 49.38 119 ASP A N 1
ATOM 1017 C CA . ASP A 1 119 ? -5.622 14.839 37.041 1.00 49.38 119 ASP A CA 1
ATOM 1018 C C . ASP A 1 119 ? -4.477 15.667 37.665 1.00 49.38 119 ASP A C 1
ATOM 1020 O O . ASP A 1 119 ? -3.889 15.302 38.682 1.00 49.38 119 ASP A O 1
ATOM 1024 N N . ASP A 1 120 ? -4.232 16.834 37.061 1.00 49.91 120 ASP A N 1
ATOM 1025 C CA . ASP A 1 120 ? -3.417 17.948 37.568 1.00 49.91 120 ASP A CA 1
ATOM 1026 C C . ASP A 1 120 ? -1.887 17.797 37.625 1.00 49.91 120 ASP A C 1
ATOM 1028 O O . ASP A 1 120 ? -1.295 17.949 38.688 1.00 49.91 120 ASP A O 1
ATOM 1032 N N . ILE A 1 121 ? -1.197 17.717 36.472 1.00 46.56 121 ILE A N 1
ATOM 1033 C CA . ILE A 1 121 ? 0.150 18.325 36.348 1.00 46.56 121 ILE A CA 1
ATOM 1034 C C . ILE A 1 121 ? 0.338 19.023 34.983 1.00 46.56 121 ILE A C 1
ATOM 1036 O O . ILE A 1 121 ? 0.112 18.464 33.910 1.00 46.56 121 ILE A O 1
ATOM 1040 N N . HIS A 1 122 ? 0.762 20.289 35.053 1.00 48.25 122 HIS A N 1
ATOM 1041 C CA . HIS A 1 122 ? 1.041 21.241 33.974 1.00 48.25 122 HIS A CA 1
ATOM 1042 C C . HIS A 1 122 ? 1.715 20.648 32.716 1.00 48.25 122 HIS A C 1
ATOM 1044 O O . HIS A 1 122 ? 2.896 20.307 32.696 1.00 48.25 122 HIS A O 1
ATOM 1050 N N . LYS A 1 123 ? 0.979 20.653 31.597 1.00 45.62 123 LYS A N 1
ATOM 1051 C CA . LYS A 1 123 ? 1.386 20.128 30.277 1.00 45.62 123 LYS A CA 1
ATOM 1052 C C . LYS A 1 123 ? 2.404 20.998 29.509 1.00 45.62 123 LYS A C 1
ATOM 1054 O O . LYS A 1 123 ? 2.336 21.073 28.284 1.00 45.62 123 LYS A O 1
ATOM 1059 N N . ASN A 1 124 ? 3.332 21.667 30.192 1.00 50.28 124 ASN A N 1
ATOM 1060 C CA . ASN A 1 124 ? 4.353 22.499 29.536 1.00 50.28 124 ASN A CA 1
ATOM 1061 C C . ASN A 1 124 ? 5.801 22.121 29.890 1.00 50.28 124 ASN A C 1
ATOM 1063 O O . ASN A 1 124 ? 6.702 22.413 29.106 1.00 50.28 124 ASN A O 1
ATOM 1067 N N . ASP A 1 125 ? 6.033 21.413 30.997 1.00 55.44 125 ASP A N 1
ATOM 1068 C CA . ASP A 1 125 ? 7.401 21.236 31.501 1.00 55.44 125 ASP A CA 1
ATOM 1069 C C . ASP A 1 125 ? 8.095 19.981 30.944 1.00 55.44 125 ASP A C 1
ATOM 1071 O O . ASP A 1 125 ? 9.283 20.030 30.635 1.00 55.44 125 ASP A O 1
ATOM 1075 N N . ILE A 1 126 ? 7.354 18.904 30.648 1.00 57.50 126 ILE A N 1
ATOM 1076 C CA . ILE A 1 126 ? 7.932 17.629 30.166 1.00 57.50 126 ILE A CA 1
ATOM 1077 C C . ILE A 1 126 ? 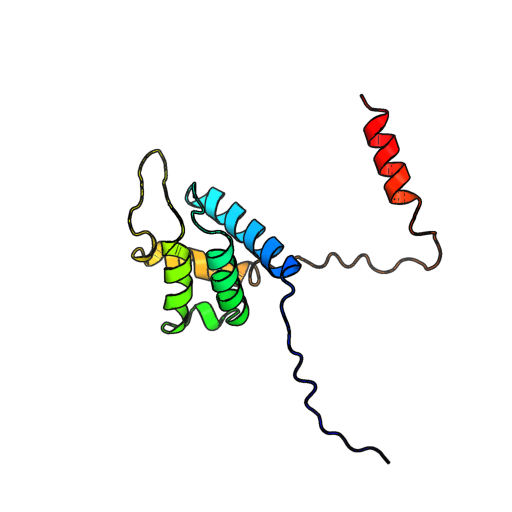8.656 17.789 28.817 1.00 57.50 126 ILE A C 1
ATOM 1079 O O . ILE A 1 126 ? 9.725 17.219 28.599 1.00 57.50 126 ILE A O 1
ATOM 1083 N N . TYR A 1 127 ? 8.107 18.591 27.898 1.00 53.28 127 TYR A N 1
ATOM 1084 C CA . TYR A 1 127 ? 8.747 18.821 26.596 1.00 53.28 127 TYR A CA 1
ATOM 1085 C C . TYR A 1 127 ? 10.034 19.647 26.714 1.00 53.28 127 TYR A C 1
ATOM 1087 O O . TYR A 1 127 ? 10.981 19.394 25.970 1.00 53.28 127 TYR A O 1
ATOM 1095 N N . GLN A 1 128 ? 10.086 20.611 27.640 1.00 54.59 128 GLN A N 1
ATOM 1096 C CA . GLN A 1 128 ? 11.291 21.407 27.889 1.00 54.59 128 GLN A CA 1
ATOM 1097 C C . GLN A 1 128 ? 12.359 20.593 28.622 1.00 54.59 128 GLN A C 1
ATOM 1099 O O . GLN A 1 128 ? 13.541 20.709 28.310 1.00 54.59 128 GLN A O 1
ATOM 1104 N N . GLU A 1 129 ? 11.951 19.720 29.537 1.00 55.25 129 GLU A N 1
ATOM 1105 C CA . GLU A 1 129 ? 12.858 18.864 30.296 1.00 55.25 129 GLU A CA 1
ATOM 1106 C C . GLU A 1 129 ? 13.534 17.818 29.393 1.00 55.25 129 GLU A C 1
ATOM 1108 O O . GLU A 1 129 ? 14.759 17.704 29.396 1.00 55.25 129 GLU A O 1
ATOM 1113 N N . ILE A 1 130 ? 12.777 17.157 28.505 1.00 60.69 130 ILE A N 1
ATOM 1114 C CA . ILE A 1 130 ? 13.339 16.241 27.493 1.00 60.69 130 ILE A CA 1
ATOM 1115 C C . ILE A 1 130 ? 14.268 16.987 26.523 1.00 60.69 130 ILE A C 1
ATOM 1117 O O . ILE A 1 130 ? 15.335 16.480 26.174 1.00 60.69 130 ILE A O 1
ATOM 1121 N N . TYR A 1 131 ? 13.896 18.198 26.096 1.00 58.16 131 TYR A N 1
ATOM 1122 C CA . TYR A 1 131 ? 14.731 19.011 25.208 1.00 58.16 131 TYR A CA 1
ATOM 1123 C C . TYR A 1 131 ? 16.064 19.410 25.861 1.00 58.16 131 TYR A C 1
ATOM 1125 O O . TYR A 1 131 ? 17.105 19.363 25.207 1.00 58.16 131 TYR A O 1
ATOM 1133 N N . ASN A 1 132 ? 16.056 19.750 27.152 1.00 58.16 132 ASN A N 1
ATOM 1134 C CA . ASN A 1 132 ? 17.263 20.129 27.884 1.00 58.16 132 ASN A CA 1
ATOM 1135 C C . ASN A 1 132 ? 18.171 18.923 28.172 1.00 58.16 132 ASN A C 1
ATOM 1137 O O . ASN A 1 132 ? 19.376 19.018 27.956 1.00 58.16 132 ASN A O 1
ATOM 1141 N N . ILE A 1 133 ? 17.607 17.764 28.532 1.00 67.19 133 ILE A N 1
ATOM 1142 C CA . ILE A 1 133 ? 18.372 16.519 28.737 1.00 67.19 133 ILE A CA 1
ATOM 1143 C C . ILE A 1 133 ? 19.103 16.096 27.453 1.00 67.19 133 ILE A C 1
ATOM 1145 O O . ILE A 1 133 ? 20.263 15.691 27.495 1.00 67.19 133 ILE A O 1
ATOM 1149 N N . LEU A 1 134 ? 18.454 16.226 26.292 1.00 55.09 134 LEU A N 1
ATOM 1150 C CA . LEU A 1 134 ? 19.063 15.890 25.000 1.00 55.09 134 LEU A CA 1
ATOM 1151 C C . LEU A 1 134 ? 20.120 16.906 24.543 1.00 55.09 134 LEU A C 1
ATOM 1153 O O . LEU A 1 134 ? 20.963 16.573 23.713 1.00 55.09 134 LEU A O 1
ATOM 1157 N N . LYS A 1 135 ? 20.083 18.135 25.067 1.00 56.03 135 LYS A N 1
ATOM 1158 C CA . LYS A 1 135 ? 21.025 19.204 24.721 1.00 56.03 135 LYS A CA 1
ATOM 1159 C C . LYS A 1 135 ? 22.289 19.190 25.587 1.00 56.03 135 LYS A C 1
ATOM 1161 O O . LYS A 1 135 ? 23.335 19.612 25.108 1.00 56.03 135 LYS A O 1
ATOM 1166 N N . GLU A 1 136 ? 22.206 18.712 26.827 1.00 52.00 136 GLU A N 1
ATOM 1167 C CA . GLU A 1 136 ? 23.348 18.655 27.757 1.00 52.00 136 GLU A CA 1
ATOM 1168 C C . GLU A 1 136 ? 24.180 17.362 27.652 1.00 52.00 136 GLU A C 1
ATOM 1170 O O . GLU A 1 136 ? 25.237 17.259 28.266 1.00 52.00 136 GLU A O 1
ATOM 1175 N N . GLY A 1 137 ? 23.745 16.385 26.849 1.00 49.19 137 GLY A N 1
ATOM 1176 C CA . GLY A 1 137 ? 24.464 15.127 26.603 1.00 49.19 137 GLY A CA 1
ATOM 1177 C C . GLY A 1 137 ? 25.460 15.137 25.431 1.00 49.19 137 GLY A C 1
ATOM 1178 O O . GLY A 1 137 ? 25.774 14.059 24.925 1.00 49.19 137 GLY A O 1
ATOM 1179 N N . GLY A 1 138 ? 25.900 16.313 24.964 1.00 37.81 138 GLY A N 1
ATOM 1180 C CA . GLY A 1 138 ? 26.845 16.495 23.848 1.00 37.81 138 GLY A CA 1
ATOM 1181 C C . GLY A 1 138 ? 28.169 17.114 24.270 1.00 37.81 138 GLY A C 1
ATOM 1182 O O . GLY A 1 138 ? 28.131 18.085 25.056 1.00 37.81 138 GLY A O 1
#